Protein AF-A0A7Y9BNR3-F1 (afdb_monomer_lite)

Secondary structure (DSSP, 8-state):
--TTHHHHHHHHTT---HHHHHHHHHHHHHHHHHHHHHHTT--SS---B-TTS-B---SSS--HHHHSPPSSSSSTTTTHHHHTPPPPSSPPPTT-TTHHHHHHHHHHH--

Sequence (111 aa):
MAHVADPWQRAEAGTLDEAGAVAFRRLMLHEGVEAVLMAEGMPYRGMNDDADGVNWFTKEHYGAHEVSPHETHANPYIAWRKLGMDPPPFEIRPDLTNLDDLIEYIRRNKP

pLDDT: mean 92.19, std 8.88, range [37.16, 98.56]

Foldseek 3Di:
DPPQPVLVVCVVVVNDDPVSLLLNLLVCQQCVQLVVQVVVVWDSWFADADPVGDRDDALVTGTSNLLGQCRPDPGRCPSVVRNVFDPDPDDQDSVNPCSVVSSVSSVVGRD

Radius of gyration: 14.8 Å; chains: 1; bounding box: 41×25×38 Å

Structure (mmCIF, N/CA/C/O backbone):
data_AF-A0A7Y9BNR3-F1
#
_entry.id   AF-A0A7Y9BNR3-F1
#
loop_
_atom_site.group_PDB
_atom_site.id
_atom_site.type_symbol
_atom_site.label_atom_id
_atom_site.label_alt_id
_atom_site.label_comp_id
_atom_site.label_asym_id
_atom_site.label_entity_id
_atom_site.label_seq_id
_atom_site.pdbx_PDB_ins_code
_atom_site.Cartn_x
_atom_site.Cartn_y
_atom_site.Cartn_z
_atom_site.occupancy
_atom_site.B_iso_or_equiv
_atom_site.auth_seq_id
_atom_site.auth_comp_id
_atom_site.auth_asym_id
_atom_site.auth_atom_id
_atom_site.pdbx_PDB_model_num
ATOM 1 N N . MET A 1 1 ? 11.668 -6.984 11.426 1.00 37.16 1 MET A N 1
ATOM 2 C CA . MET A 1 1 ? 10.443 -7.818 11.359 1.00 37.16 1 MET A CA 1
ATOM 3 C C . MET A 1 1 ? 9.570 -7.667 12.616 1.00 37.16 1 MET A C 1
ATOM 5 O O . MET A 1 1 ? 9.083 -8.656 13.142 1.00 37.16 1 MET A O 1
ATOM 9 N N . ALA A 1 2 ? 9.337 -6.438 13.094 1.00 41.53 2 ALA A N 1
ATOM 10 C CA . ALA A 1 2 ? 8.448 -6.160 14.235 1.00 41.53 2 ALA A CA 1
ATOM 11 C C . ALA A 1 2 ? 7.230 -5.295 13.839 1.00 41.53 2 ALA A C 1
ATOM 13 O O . ALA A 1 2 ? 6.532 -4.791 14.708 1.00 41.53 2 ALA A O 1
ATOM 14 N N . HIS A 1 3 ? 6.991 -5.081 12.538 1.00 64.31 3 HIS A N 1
ATOM 15 C CA . HIS A 1 3 ? 6.140 -3.981 12.065 1.00 64.31 3 HIS A CA 1
ATOM 16 C C . HIS A 1 3 ? 4.641 -4.310 11.965 1.00 64.31 3 HIS A C 1
ATOM 18 O O . HIS A 1 3 ? 3.838 -3.396 12.104 1.00 64.31 3 HIS A O 1
ATOM 24 N N . VAL A 1 4 ? 4.251 -5.583 11.798 1.00 73.12 4 VAL A N 1
ATOM 25 C CA . VAL A 1 4 ? 2.827 -5.975 11.664 1.00 73.12 4 VAL A CA 1
ATOM 26 C C . VAL A 1 4 ? 2.254 -6.617 12.929 1.00 73.12 4 VAL A C 1
ATOM 28 O O . VAL A 1 4 ? 1.094 -6.392 13.262 1.00 73.12 4 VAL A O 1
ATOM 31 N N . ALA A 1 5 ? 3.064 -7.386 13.663 1.00 82.81 5 ALA A N 1
ATOM 32 C CA . ALA A 1 5 ? 2.576 -8.219 14.763 1.00 82.81 5 ALA A CA 1
ATOM 33 C C . ALA A 1 5 ? 1.960 -7.414 15.923 1.00 82.81 5 ALA A C 1
ATOM 35 O O . ALA A 1 5 ? 0.883 -7.769 16.391 1.00 82.81 5 ALA A O 1
ATOM 36 N N . ASP A 1 6 ? 2.605 -6.330 16.366 1.00 86.38 6 ASP A N 1
ATOM 37 C CA . ASP A 1 6 ? 2.093 -5.511 17.476 1.00 86.38 6 ASP A CA 1
ATOM 38 C C . ASP A 1 6 ? 0.783 -4.780 17.115 1.00 86.38 6 ASP A C 1
ATOM 40 O O . ASP A 1 6 ? -0.208 -4.959 17.830 1.00 86.38 6 ASP A O 1
ATOM 44 N N . PRO A 1 7 ? 0.691 -4.052 15.981 1.00 87.31 7 PRO A N 1
ATOM 45 C CA . PRO A 1 7 ? -0.576 -3.467 15.548 1.00 87.31 7 PRO A CA 1
ATOM 46 C C . PRO A 1 7 ? -1.705 -4.494 15.404 1.00 87.31 7 PRO A C 1
ATOM 48 O O . PRO A 1 7 ? -2.830 -4.215 15.813 1.00 87.31 7 PRO A O 1
ATOM 51 N N . TRP A 1 8 ? -1.402 -5.687 14.881 1.00 89.19 8 TRP A N 1
ATOM 52 C CA . TRP A 1 8 ? -2.380 -6.764 14.727 1.00 89.19 8 TRP A CA 1
ATOM 53 C C . TRP A 1 8 ? -2.889 -7.281 16.075 1.00 89.19 8 TRP A C 1
ATOM 55 O O . TRP A 1 8 ? -4.094 -7.348 16.297 1.00 89.19 8 TRP A O 1
ATOM 65 N N . GLN A 1 9 ? -1.989 -7.583 17.014 1.00 92.44 9 GLN A N 1
ATOM 66 C CA . GLN A 1 9 ? -2.363 -8.040 18.356 1.00 92.44 9 GLN A CA 1
ATOM 67 C C . GLN A 1 9 ? -3.204 -6.998 19.095 1.00 92.44 9 GLN A C 1
ATOM 69 O O . GLN A 1 9 ? -4.187 -7.331 19.759 1.00 92.44 9 GLN A O 1
ATOM 74 N N . ARG A 1 10 ? -2.852 -5.716 18.960 1.00 92.31 10 ARG A N 1
ATOM 75 C CA . ARG A 1 10 ? -3.624 -4.621 19.551 1.00 92.31 10 ARG A CA 1
ATOM 76 C C . ARG A 1 10 ? -4.996 -4.469 18.901 1.00 92.31 10 ARG A C 1
ATOM 78 O O . ARG A 1 10 ? -5.954 -4.179 19.620 1.00 92.31 10 ARG A O 1
ATOM 85 N N . ALA A 1 11 ? -5.100 -4.681 17.587 1.00 91.50 11 ALA A N 1
ATOM 86 C CA . ALA A 1 11 ? -6.371 -4.708 16.868 1.00 91.50 11 ALA A CA 1
ATOM 87 C C . ALA A 1 11 ? -7.269 -5.846 17.370 1.00 91.50 11 ALA A C 1
ATOM 89 O O . ALA A 1 11 ? -8.410 -5.592 17.748 1.00 91.50 11 ALA A O 1
ATOM 90 N N . GLU A 1 12 ? -6.739 -7.070 17.451 1.00 93.12 12 GLU A N 1
ATOM 91 C CA . GLU A 1 12 ? -7.464 -8.239 17.969 1.00 93.12 12 GLU A CA 1
ATOM 92 C C . GLU A 1 12 ? -7.926 -8.039 19.415 1.00 93.12 12 GLU A C 1
ATOM 94 O O . GLU A 1 12 ? -9.049 -8.392 19.768 1.00 93.12 12 GLU A O 1
ATOM 99 N N . ALA A 1 13 ? -7.085 -7.424 20.249 1.00 94.81 13 ALA A N 1
A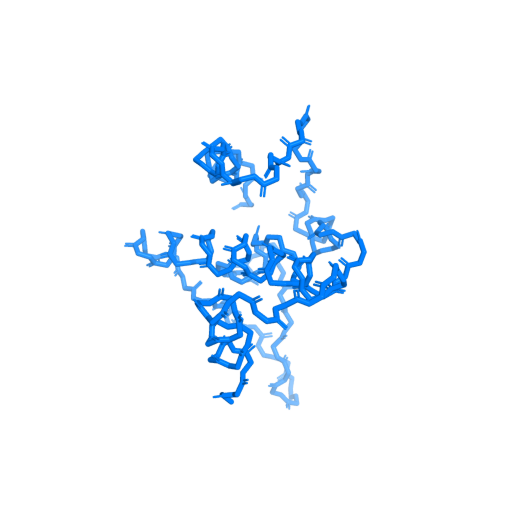TOM 100 C CA . ALA A 1 13 ? -7.422 -7.105 21.631 1.00 94.81 13 ALA A CA 1
ATOM 101 C C . ALA A 1 13 ? -8.388 -5.909 21.776 1.00 94.81 13 ALA A C 1
ATOM 103 O O . ALA A 1 13 ? -8.818 -5.614 22.891 1.00 94.81 13 ALA A O 1
ATOM 104 N N . GLY A 1 14 ? -8.705 -5.186 20.694 1.00 94.12 14 GLY A N 1
ATOM 105 C CA . GLY A 1 14 ? -9.533 -3.975 20.740 1.00 94.12 14 GLY A CA 1
ATOM 106 C C . GLY A 1 14 ? -8.881 -2.806 21.49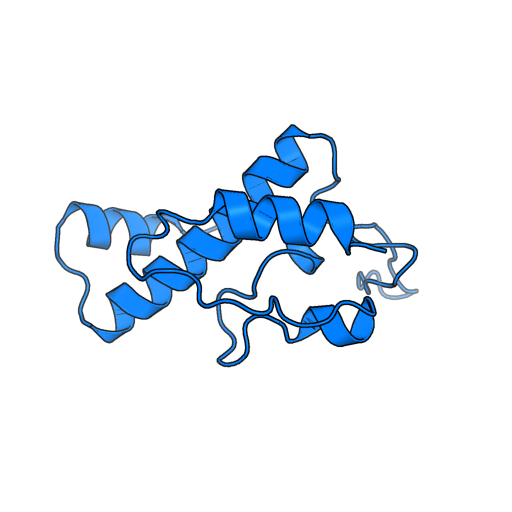2 1.00 94.12 14 GLY A C 1
ATOM 107 O O . GLY A 1 14 ? -9.577 -1.993 22.092 1.00 94.12 14 GLY A O 1
ATOM 108 N N . THR A 1 15 ? -7.546 -2.733 21.492 1.00 96.06 15 THR A N 1
ATOM 109 C CA . THR A 1 15 ? -6.743 -1.755 22.263 1.00 96.06 15 THR A CA 1
ATOM 110 C C . THR A 1 15 ? -6.032 -0.715 21.390 1.00 96.06 15 THR A C 1
ATOM 112 O O . THR A 1 15 ? -5.142 0.012 21.851 1.00 96.06 15 THR A O 1
ATOM 115 N N . LEU A 1 16 ? -6.393 -0.638 20.108 1.00 94.50 16 LEU A N 1
ATOM 116 C CA . LEU A 1 16 ? -5.978 0.466 19.249 1.00 94.50 16 LEU A CA 1
ATOM 117 C C . LEU A 1 16 ? -6.729 1.740 19.646 1.00 94.50 16 LEU A C 1
ATOM 119 O O . LEU A 1 16 ? -7.947 1.736 19.809 1.00 94.50 16 LEU A O 1
ATOM 123 N N . ASP A 1 17 ? -5.986 2.833 19.781 1.00 93.44 17 ASP A N 1
ATOM 124 C CA . ASP A 1 17 ? -6.550 4.177 19.800 1.00 93.44 17 ASP A CA 1
ATOM 125 C C . ASP A 1 17 ? -6.890 4.628 18.368 1.00 93.44 17 ASP A C 1
ATOM 127 O O . ASP A 1 17 ? -6.631 3.920 17.394 1.00 93.44 17 ASP A O 1
ATOM 131 N N . GLU A 1 18 ? -7.483 5.812 18.214 1.00 93.12 18 GLU A N 1
ATOM 132 C CA . GLU A 1 18 ? -7.911 6.317 16.901 1.00 93.12 18 GLU A CA 1
ATOM 133 C C . GLU A 1 18 ? -6.739 6.429 15.910 1.00 93.12 18 GLU A C 1
ATOM 135 O O . GLU A 1 18 ? -6.834 5.988 14.763 1.00 93.12 18 GLU A O 1
ATOM 140 N N . ALA A 1 19 ? -5.597 6.949 16.369 1.00 91.31 19 ALA A N 1
ATOM 141 C CA . ALA A 1 19 ? -4.387 7.040 15.559 1.00 91.31 19 ALA A CA 1
ATOM 142 C C . ALA A 1 19 ? -3.860 5.649 15.164 1.00 91.31 19 ALA A C 1
ATOM 144 O O . ALA A 1 19 ? -3.506 5.427 14.003 1.00 91.31 19 ALA A O 1
ATOM 145 N N . GLY A 1 20 ? -3.855 4.700 16.104 1.00 92.50 20 GLY A N 1
ATOM 146 C CA . GLY A 1 20 ? -3.487 3.310 15.869 1.00 92.50 20 GLY A CA 1
ATOM 147 C C . GLY A 1 20 ? -4.419 2.610 14.886 1.00 92.50 20 GLY A C 1
ATOM 148 O O . GLY A 1 20 ? -3.940 1.881 14.026 1.00 92.50 20 GLY A O 1
ATOM 149 N N . ALA A 1 21 ? -5.725 2.875 14.939 1.00 92.75 21 ALA A N 1
ATOM 150 C CA . ALA A 1 21 ? -6.694 2.325 13.996 1.00 92.75 21 ALA A CA 1
ATOM 151 C C . ALA A 1 21 ? -6.442 2.828 12.565 1.00 92.75 21 ALA A C 1
ATOM 153 O O . ALA A 1 21 ? -6.464 2.042 11.617 1.00 92.75 21 ALA A O 1
ATOM 154 N N . VAL A 1 22 ? -6.130 4.119 12.398 1.00 92.12 22 VAL A N 1
ATOM 155 C CA . VAL A 1 22 ? -5.764 4.691 11.091 1.00 92.12 22 VAL A CA 1
ATOM 156 C C . VAL A 1 22 ? -4.458 4.091 10.568 1.00 92.12 22 VAL A C 1
ATOM 158 O O . VAL A 1 22 ? -4.388 3.708 9.399 1.00 92.12 22 VAL A O 1
ATOM 161 N N . ALA A 1 23 ? -3.432 3.987 11.416 1.00 91.75 23 ALA A N 1
ATOM 162 C CA . ALA A 1 23 ? -2.148 3.399 11.041 1.00 91.75 23 ALA A CA 1
ATOM 163 C C . ALA A 1 23 ? -2.290 1.914 10.673 1.00 91.75 23 ALA A C 1
ATOM 165 O O . ALA A 1 23 ? -1.795 1.484 9.633 1.00 91.75 23 ALA A O 1
ATOM 166 N N . PHE A 1 24 ? -3.033 1.150 11.475 1.00 93.56 24 PHE A N 1
ATOM 167 C CA . PHE A 1 24 ? -3.301 -0.259 11.217 1.00 93.56 24 PHE A CA 1
ATOM 168 C C . PHE A 1 24 ? -4.071 -0.452 9.912 1.00 93.56 24 PHE A C 1
ATOM 170 O O . PHE A 1 24 ? -3.689 -1.281 9.095 1.00 93.56 24 PHE A O 1
ATOM 177 N N . ARG A 1 25 ? -5.092 0.369 9.644 1.00 93.81 25 ARG A N 1
ATOM 178 C CA . ARG A 1 25 ? -5.821 0.328 8.371 1.00 93.81 25 ARG A CA 1
ATOM 179 C C . ARG A 1 25 ? -4.902 0.561 7.168 1.00 93.81 25 ARG A C 1
ATOM 181 O O . ARG A 1 25 ? -5.030 -0.143 6.171 1.00 93.81 25 ARG A O 1
ATOM 188 N N . ARG A 1 26 ? -3.993 1.542 7.237 1.00 94.56 26 ARG A N 1
ATOM 189 C CA . ARG A 1 26 ? -3.024 1.807 6.156 1.00 94.56 26 ARG A CA 1
ATOM 190 C C . ARG A 1 26 ? -2.075 0.633 5.948 1.00 94.56 26 ARG A C 1
ATOM 192 O O . ARG A 1 26 ? -1.804 0.280 4.807 1.00 94.56 26 ARG A O 1
ATOM 199 N N . LEU A 1 27 ? -1.631 0.015 7.038 1.00 94.56 27 LEU A N 1
ATOM 200 C CA . LEU A 1 27 ? -0.818 -1.191 6.986 1.00 94.56 27 LEU A CA 1
ATOM 201 C C . LEU A 1 27 ? -1.576 -2.349 6.326 1.00 94.56 27 LEU A C 1
ATOM 203 O O . LEU A 1 27 ? -1.059 -2.960 5.406 1.00 94.56 27 LEU A O 1
ATOM 207 N N . MET A 1 28 ? -2.826 -2.608 6.716 1.00 94.75 28 MET A N 1
ATOM 208 C CA . MET A 1 28 ? -3.638 -3.676 6.115 1.00 94.75 28 MET A CA 1
ATOM 209 C C . MET A 1 28 ? -3.942 -3.436 4.637 1.00 94.75 28 MET A C 1
ATOM 211 O O . MET A 1 28 ? -3.965 -4.381 3.855 1.00 94.75 28 MET A O 1
ATOM 215 N N . LEU A 1 29 ? -4.134 -2.177 4.241 1.00 96.38 29 LEU A N 1
ATOM 216 C CA . LEU A 1 29 ? -4.254 -1.797 2.837 1.00 96.38 29 LEU A CA 1
ATOM 217 C C . LEU A 1 29 ? -2.970 -2.123 2.054 1.00 96.38 29 LEU A C 1
ATOM 219 O O . LEU A 1 29 ? -3.056 -2.706 0.978 1.00 96.38 29 LEU A O 1
ATOM 223 N N . HIS A 1 30 ? -1.802 -1.761 2.590 1.00 97.06 30 HIS A N 1
ATOM 224 C CA . HIS A 1 30 ? -0.504 -2.042 1.974 1.00 97.06 30 HIS A CA 1
ATOM 225 C C . HIS A 1 30 ? -0.257 -3.548 1.835 1.00 97.06 30 HIS A C 1
ATOM 227 O O . HIS A 1 30 ? -0.122 -4.052 0.724 1.00 97.06 30 HIS A O 1
ATOM 233 N N . GLU A 1 31 ? -0.287 -4.266 2.959 1.00 95.50 31 GLU A N 1
ATOM 234 C CA . GLU A 1 31 ? -0.011 -5.705 3.033 1.00 95.50 31 GLU A CA 1
ATOM 235 C C . GLU A 1 31 ? -1.023 -6.516 2.208 1.00 95.50 31 GLU A C 1
ATOM 237 O O . GLU A 1 31 ? -0.660 -7.478 1.539 1.00 95.50 31 GLU A O 1
ATOM 242 N N . GLY A 1 32 ? -2.300 -6.115 2.211 1.00 95.81 32 GLY A N 1
ATOM 243 C CA . GLY A 1 32 ? -3.352 -6.791 1.454 1.00 95.81 32 GLY A CA 1
ATOM 244 C C . GLY A 1 32 ? -3.156 -6.698 -0.060 1.00 95.81 32 GLY A C 1
ATOM 245 O O . GLY A 1 32 ? -3.276 -7.707 -0.754 1.00 95.81 32 GLY A O 1
ATOM 246 N N . VAL A 1 33 ? -2.824 -5.510 -0.579 1.00 98.19 33 VAL A N 1
ATOM 247 C CA . VAL A 1 33 ? -2.513 -5.336 -2.008 1.00 98.19 33 VAL A CA 1
ATOM 248 C C . VAL A 1 33 ? -1.224 -6.074 -2.368 1.00 98.19 33 VAL A C 1
ATOM 250 O O . VAL A 1 33 ? -1.201 -6.810 -3.356 1.00 98.19 33 VAL A O 1
ATOM 253 N N . GLU A 1 34 ? -0.176 -5.917 -1.556 1.00 97.69 34 GLU A N 1
ATOM 254 C CA . GLU A 1 34 ? 1.131 -6.527 -1.799 1.00 97.69 34 GLU A CA 1
ATOM 255 C C . GLU A 1 34 ? 1.026 -8.056 -1.862 1.00 97.69 34 GLU A C 1
ATOM 257 O O . GLU A 1 34 ? 1.476 -8.672 -2.831 1.00 97.69 34 GLU A O 1
ATOM 262 N N . ALA A 1 35 ? 0.342 -8.666 -0.889 1.00 97.38 35 ALA A N 1
ATOM 263 C CA . ALA A 1 35 ? 0.159 -10.110 -0.812 1.00 97.38 35 ALA A CA 1
ATOM 264 C C . ALA A 1 35 ? -0.583 -10.678 -2.030 1.00 97.38 35 ALA A C 1
ATOM 266 O O . ALA A 1 35 ? -0.189 -11.726 -2.547 1.00 97.38 35 ALA A O 1
ATOM 267 N N . VAL A 1 36 ? -1.629 -9.997 -2.520 1.00 98.31 36 VAL A N 1
ATOM 268 C CA . VAL A 1 36 ? -2.367 -10.445 -3.713 1.00 98.31 36 VAL A CA 1
ATOM 269 C C . VAL A 1 36 ? -1.482 -10.388 -4.955 1.00 98.31 36 VAL A C 1
ATOM 271 O O . VAL A 1 36 ? -1.397 -11.367 -5.693 1.00 98.31 36 VAL A O 1
ATOM 274 N N . LEU A 1 37 ? -0.770 -9.282 -5.171 1.00 98.25 37 LEU A N 1
ATOM 275 C CA . LEU A 1 37 ? 0.102 -9.135 -6.338 1.00 98.25 37 LEU A CA 1
ATOM 276 C C . LEU A 1 37 ? 1.269 -10.131 -6.309 1.00 98.25 37 LEU A C 1
ATOM 278 O O . LEU A 1 37 ? 1.630 -10.694 -7.346 1.00 98.25 37 LEU A O 1
ATOM 282 N N . MET A 1 38 ? 1.829 -10.395 -5.127 1.00 98.31 38 MET A N 1
ATOM 283 C CA . MET A 1 38 ? 2.863 -11.415 -4.952 1.00 98.31 38 MET A CA 1
ATOM 284 C C . MET A 1 38 ? 2.337 -12.828 -5.203 1.00 98.31 38 MET A C 1
ATOM 286 O O . MET A 1 38 ? 3.017 -13.626 -5.851 1.00 98.31 38 MET A O 1
ATOM 290 N N . ALA A 1 39 ? 1.120 -13.143 -4.753 1.00 98.38 39 ALA A N 1
ATOM 291 C CA . ALA A 1 39 ? 0.474 -14.424 -5.039 1.00 98.38 39 ALA A CA 1
ATOM 292 C C . ALA A 1 39 ? 0.220 -14.633 -6.546 1.00 98.38 39 ALA A C 1
ATOM 294 O O . ALA A 1 39 ? 0.223 -15.767 -7.021 1.00 98.38 39 ALA A O 1
ATOM 295 N N . GLU A 1 40 ? 0.065 -13.547 -7.307 1.00 97.31 40 GLU A N 1
ATOM 296 C CA . GLU A 1 40 ? -0.041 -13.540 -8.774 1.00 97.31 40 GLU A CA 1
ATOM 297 C C . GLU A 1 40 ? 1.318 -13.625 -9.495 1.00 97.31 40 GLU A C 1
ATOM 299 O O . GLU A 1 40 ? 1.373 -13.616 -10.726 1.00 97.31 40 GLU A O 1
ATOM 304 N N . GLY A 1 41 ? 2.423 -13.734 -8.753 1.00 97.19 41 GLY A N 1
ATOM 305 C CA . GLY A 1 41 ? 3.771 -13.901 -9.297 1.00 97.19 41 GLY A CA 1
ATOM 306 C C . GLY A 1 41 ? 4.551 -12.602 -9.499 1.00 97.19 41 GLY A C 1
ATOM 307 O O . GLY A 1 41 ? 5.657 -12.648 -10.038 1.00 97.19 41 GLY A O 1
ATOM 308 N N . MET A 1 42 ? 4.027 -11.449 -9.065 1.00 97.00 42 MET A N 1
ATOM 309 C CA . MET A 1 42 ? 4.821 -10.220 -9.021 1.00 97.00 42 MET A CA 1
ATOM 310 C C . MET A 1 42 ? 5.917 -10.357 -7.950 1.00 97.00 42 MET A C 1
ATOM 312 O O . MET A 1 42 ? 5.627 -10.789 -6.834 1.00 97.00 42 MET A O 1
ATOM 316 N N . PRO A 1 43 ? 7.179 -9.992 -8.230 1.00 96.12 43 PRO A N 1
ATOM 317 C CA . PRO A 1 43 ? 8.198 -9.978 -7.189 1.00 96.12 43 PRO A CA 1
ATOM 318 C C . PRO A 1 43 ? 7.850 -8.937 -6.116 1.00 96.12 43 PRO A C 1
ATOM 320 O O . PRO A 1 43 ? 7.239 -7.914 -6.417 1.00 96.12 43 PRO A O 1
ATOM 323 N N . TYR A 1 44 ? 8.286 -9.169 -4.875 1.00 94.94 44 TYR A N 1
ATOM 324 C CA . TYR A 1 44 ? 8.134 -8.201 -3.780 1.00 94.94 44 TYR A CA 1
ATOM 325 C C . TYR A 1 44 ? 8.688 -6.821 -4.169 1.00 94.94 44 TYR A C 1
ATOM 327 O O . TYR A 1 44 ? 7.988 -5.816 -4.081 1.00 94.94 44 TYR A O 1
ATOM 335 N N . ARG A 1 45 ? 9.918 -6.797 -4.695 1.00 93.81 45 ARG A N 1
ATOM 336 C CA . ARG A 1 45 ? 10.576 -5.621 -5.273 1.00 93.81 45 ARG A CA 1
ATOM 337 C C . ARG A 1 45 ? 11.245 -5.991 -6.586 1.00 93.81 45 ARG A C 1
ATOM 339 O O . ARG A 1 45 ? 11.776 -7.094 -6.723 1.00 93.81 45 ARG A O 1
ATOM 346 N N . GLY A 1 46 ? 11.263 -5.053 -7.526 1.00 88.25 46 GLY A N 1
ATOM 347 C CA . GLY A 1 46 ? 12.154 -5.134 -8.678 1.00 88.25 46 GLY A CA 1
ATOM 348 C C . GLY A 1 46 ? 13.583 -4.891 -8.205 1.00 88.25 46 GLY A C 1
ATOM 349 O O . GLY A 1 46 ? 13.826 -3.927 -7.486 1.00 88.25 46 GLY A O 1
ATOM 350 N N . MET A 1 47 ? 14.517 -5.775 -8.546 1.00 84.19 47 MET A N 1
ATOM 351 C CA . ME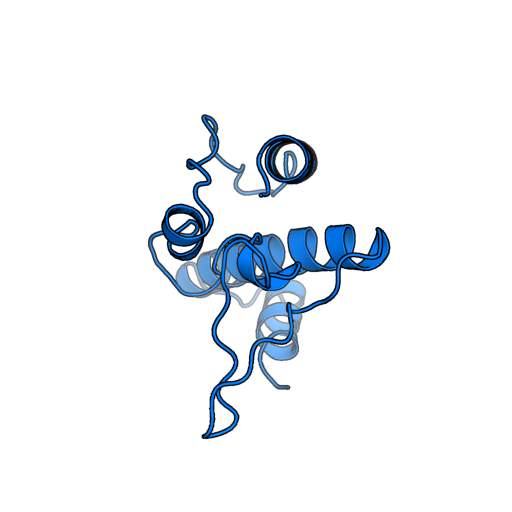T A 1 47 ? 15.924 -5.601 -8.178 1.00 84.19 47 MET A CA 1
ATOM 352 C C . MET A 1 47 ? 16.577 -4.616 -9.149 1.00 84.19 47 MET A C 1
ATOM 354 O O . MET A 1 47 ? 16.721 -4.929 -10.330 1.00 84.19 47 MET A O 1
ATOM 358 N N . ASN A 1 48 ? 16.956 -3.441 -8.653 1.00 85.88 48 ASN A N 1
ATOM 359 C CA . ASN A 1 48 ? 17.728 -2.439 -9.382 1.00 85.88 48 ASN A CA 1
ATOM 360 C C . ASN A 1 48 ? 18.662 -1.713 -8.412 1.00 85.88 48 ASN A C 1
ATOM 362 O O . ASN A 1 48 ? 18.479 -0.541 -8.072 1.00 85.88 48 ASN A O 1
ATOM 366 N N . ASP A 1 49 ? 19.632 -2.476 -7.923 1.00 87.25 49 ASP A N 1
ATOM 367 C CA . ASP A 1 49 ? 20.629 -1.997 -6.979 1.00 87.25 49 ASP A CA 1
ATOM 368 C C . ASP A 1 49 ? 21.641 -1.090 -7.688 1.00 87.25 49 ASP A C 1
ATOM 370 O O . ASP A 1 49 ? 22.156 -1.420 -8.762 1.00 87.25 49 ASP A O 1
ATOM 374 N N . ASP A 1 50 ? 21.934 0.062 -7.088 1.00 84.31 50 ASP A N 1
ATOM 375 C CA . ASP A 1 50 ? 23.048 0.905 -7.513 1.00 84.31 50 ASP A CA 1
ATOM 376 C C . ASP A 1 50 ? 24.409 0.326 -7.073 1.00 84.31 50 ASP A C 1
ATOM 378 O O . ASP A 1 50 ? 24.511 -0.766 -6.508 1.00 84.31 50 ASP A O 1
ATOM 382 N N . ALA A 1 51 ? 25.493 1.058 -7.354 1.00 83.44 51 ALA A N 1
ATOM 383 C CA . ALA A 1 51 ? 26.852 0.627 -7.019 1.00 83.44 51 ALA A CA 1
ATOM 384 C C . ALA A 1 51 ? 27.087 0.428 -5.506 1.00 83.44 51 ALA A C 1
ATOM 386 O O . ALA A 1 51 ? 28.007 -0.302 -5.138 1.00 83.44 51 ALA A O 1
ATOM 387 N N . ASP A 1 52 ? 26.256 1.040 -4.656 1.00 87.38 52 ASP A N 1
ATOM 388 C CA . ASP A 1 52 ? 26.316 0.936 -3.197 1.00 87.38 52 ASP A CA 1
ATOM 389 C C . ASP A 1 52 ? 25.350 -0.137 -2.650 1.00 87.38 52 ASP A C 1
ATOM 391 O O . ASP A 1 52 ? 25.255 -0.337 -1.436 1.00 87.38 52 ASP A O 1
ATOM 395 N N . GLY A 1 53 ? 24.646 -0.859 -3.531 1.00 82.38 53 GLY A 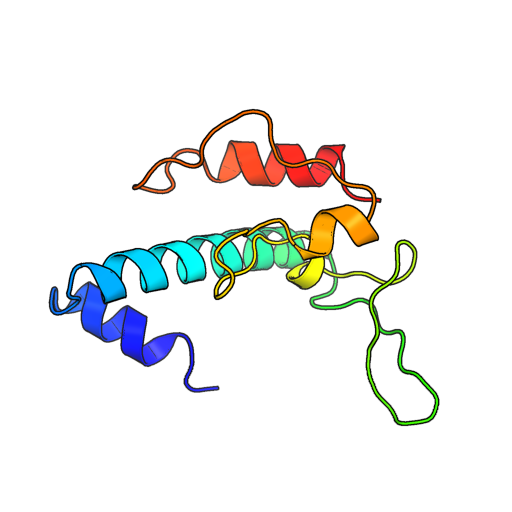N 1
ATOM 396 C CA . GLY A 1 53 ? 23.678 -1.892 -3.163 1.00 82.38 53 GLY A CA 1
ATOM 397 C C . GLY A 1 53 ? 22.318 -1.337 -2.735 1.00 82.38 53 GLY A C 1
ATOM 398 O O . GLY A 1 53 ? 21.545 -2.049 -2.092 1.00 82.38 53 GLY A O 1
ATOM 399 N N . VAL A 1 54 ? 22.021 -0.067 -3.036 1.00 83.94 54 VAL A N 1
ATOM 400 C CA . VAL A 1 54 ? 20.723 0.537 -2.727 1.00 83.94 54 VAL A CA 1
ATOM 401 C C . VAL A 1 54 ? 19.753 0.250 -3.864 1.00 83.94 54 VAL A C 1
ATOM 403 O O . VAL A 1 54 ? 19.956 0.694 -4.993 1.00 83.94 54 VAL A O 1
ATOM 406 N N . ASN A 1 55 ? 18.665 -0.456 -3.553 1.00 81.62 55 ASN A N 1
ATOM 407 C CA . ASN A 1 55 ? 17.619 -0.732 -4.528 1.00 81.62 55 ASN A CA 1
ATOM 408 C C . ASN A 1 55 ? 16.771 0.519 -4.800 1.00 81.62 55 ASN A C 1
ATOM 410 O O . ASN A 1 55 ? 16.022 0.976 -3.927 1.00 81.62 55 ASN A O 1
ATOM 414 N N . TRP A 1 56 ? 16.842 1.032 -6.027 1.00 87.00 56 TRP A N 1
ATOM 415 C CA . TRP A 1 56 ? 15.992 2.118 -6.501 1.00 87.00 56 TRP A CA 1
ATOM 416 C C . TRP A 1 56 ? 15.000 1.612 -7.531 1.00 87.00 56 TRP A C 1
ATOM 418 O O . TRP A 1 56 ? 15.377 1.232 -8.638 1.00 87.00 56 TRP A O 1
ATOM 428 N N . PHE A 1 57 ? 13.713 1.701 -7.214 1.00 90.94 57 PHE A N 1
ATOM 429 C CA . PHE A 1 57 ? 12.696 1.318 -8.178 1.00 90.94 57 PHE A CA 1
ATOM 430 C C . PHE A 1 57 ? 12.631 2.278 -9.372 1.00 90.94 57 PHE A C 1
ATOM 432 O O . PHE A 1 57 ? 12.761 3.501 -9.236 1.00 90.94 57 PHE A O 1
ATOM 439 N N . THR A 1 58 ? 12.369 1.713 -10.545 1.00 91.12 58 THR A N 1
ATOM 440 C CA . THR A 1 58 ? 12.085 2.437 -11.790 1.00 91.12 58 THR A CA 1
ATOM 441 C C . THR A 1 58 ? 10.808 1.893 -12.421 1.00 91.12 58 THR A C 1
ATOM 443 O O . THR A 1 58 ? 10.182 0.978 -11.890 1.00 91.12 58 THR A O 1
ATOM 446 N N . LYS A 1 59 ? 10.398 2.442 -13.569 1.00 92.25 59 LYS A N 1
ATOM 447 C CA . LYS A 1 59 ? 9.269 1.887 -14.331 1.00 92.25 59 LYS A CA 1
ATOM 448 C C . LYS A 1 59 ? 9.560 0.488 -14.875 1.00 92.25 59 LYS A C 1
ATOM 450 O O . LYS A 1 59 ? 8.641 -0.285 -15.089 1.00 92.25 59 LYS A O 1
ATOM 455 N N . GLU A 1 60 ? 10.829 0.171 -15.087 1.00 91.12 60 GLU A N 1
ATOM 456 C CA . GLU A 1 60 ? 11.311 -1.112 -15.597 1.00 91.12 60 GLU A CA 1
ATOM 457 C C . GLU A 1 60 ? 11.634 -2.096 -14.463 1.00 91.12 60 GLU A C 1
ATOM 459 O O . GLU A 1 60 ? 11.596 -3.306 -14.670 1.00 91.12 60 GLU A O 1
ATOM 464 N N . HIS A 1 61 ? 11.927 -1.583 -13.263 1.00 93.44 61 HIS A N 1
ATOM 465 C CA . HIS A 1 61 ? 12.273 -2.374 -12.086 1.00 93.44 61 HIS A CA 1
ATOM 466 C C . HIS A 1 61 ? 11.413 -1.954 -10.893 1.00 93.44 61 HIS A C 1
ATOM 468 O O . HIS A 1 61 ? 11.795 -1.093 -10.102 1.00 93.44 61 HIS A O 1
ATOM 474 N N . TYR A 1 62 ? 10.247 -2.578 -10.757 1.00 95.31 62 TYR A N 1
ATOM 475 C CA . TYR A 1 62 ? 9.333 -2.388 -9.633 1.00 95.31 62 TYR A CA 1
ATOM 476 C C . TYR A 1 62 ? 8.773 -3.736 -9.171 1.00 95.31 62 TYR A C 1
ATOM 478 O O . TYR A 1 62 ? 8.815 -4.723 -9.909 1.00 95.31 62 TYR A O 1
ATOM 486 N N . GLY A 1 63 ? 8.273 -3.791 -7.940 1.00 96.06 63 GLY A N 1
ATOM 487 C CA . GLY A 1 63 ? 7.548 -4.947 -7.431 1.00 96.06 63 GLY A CA 1
ATOM 488 C C . GLY A 1 63 ? 6.221 -4.571 -6.796 1.00 96.06 63 GLY A C 1
ATOM 489 O O . GLY A 1 63 ? 5.762 -3.429 -6.886 1.00 96.06 63 GLY A O 1
ATOM 490 N N . ALA A 1 64 ? 5.615 -5.561 -6.146 1.00 97.69 64 ALA A N 1
ATOM 491 C CA . ALA A 1 64 ? 4.352 -5.425 -5.435 1.00 97.69 64 ALA A CA 1
ATOM 492 C C . ALA A 1 64 ? 4.411 -4.310 -4.384 1.00 97.69 64 ALA A C 1
ATOM 494 O O . ALA A 1 64 ? 3.442 -3.569 -4.223 1.00 97.69 64 ALA A O 1
ATOM 495 N N . HIS A 1 65 ? 5.566 -4.137 -3.742 1.00 96.06 65 HIS A N 1
ATOM 496 C CA . HIS A 1 65 ? 5.780 -3.122 -2.721 1.00 96.06 65 HIS A CA 1
ATOM 497 C C . HIS A 1 65 ? 5.590 -1.697 -3.253 1.00 96.06 65 HIS A C 1
ATOM 499 O O . HIS A 1 65 ? 4.914 -0.876 -2.638 1.00 96.06 65 HIS A O 1
ATOM 505 N N . GLU A 1 66 ? 6.147 -1.395 -4.428 1.00 95.44 66 GLU A N 1
ATOM 506 C CA . GLU A 1 66 ? 6.124 -0.041 -4.987 1.00 95.44 66 GLU A CA 1
ATOM 507 C C . GLU A 1 66 ? 4.773 0.361 -5.589 1.00 95.44 66 GLU A C 1
ATOM 509 O O . GLU A 1 66 ? 4.435 1.549 -5.614 1.00 95.44 66 GLU A O 1
ATOM 514 N N . VAL A 1 67 ? 4.010 -0.610 -6.097 1.00 97.12 67 VAL A N 1
ATOM 515 C CA . VAL A 1 67 ? 2.659 -0.364 -6.627 1.00 97.12 67 VAL A CA 1
ATOM 516 C C . VAL A 1 67 ? 1.589 -0.402 -5.536 1.00 97.12 67 VAL A C 1
ATOM 518 O O . VAL A 1 67 ? 0.491 0.112 -5.748 1.00 97.12 67 VAL A O 1
ATOM 521 N N . SER A 1 68 ? 1.892 -0.946 -4.358 1.00 97.44 68 SER A N 1
ATOM 522 C CA . SER A 1 68 ? 0.976 -0.925 -3.216 1.00 97.44 68 SER A CA 1
ATOM 523 C C . SER A 1 68 ? 0.870 0.480 -2.602 1.00 97.44 68 SER A C 1
ATOM 525 O O . SER A 1 68 ? 1.826 1.258 -2.648 1.00 97.44 68 SER A O 1
ATOM 527 N N . PRO A 1 69 ? -0.285 0.855 -2.019 1.00 96.88 69 PRO A N 1
ATOM 528 C CA . PRO A 1 69 ? -0.414 2.098 -1.261 1.00 96.88 69 PRO A CA 1
ATOM 529 C C . PRO A 1 69 ? 0.599 2.166 -0.116 1.00 96.88 69 PRO A C 1
ATOM 531 O O . PRO A 1 69 ? 0.785 1.192 0.605 1.00 96.88 69 PRO A O 1
ATOM 534 N N . HIS A 1 70 ? 1.220 3.322 0.097 1.00 95.12 70 HIS A N 1
ATOM 535 C CA . HIS A 1 70 ? 2.187 3.511 1.173 1.00 95.12 70 HIS A CA 1
ATOM 536 C C . HIS A 1 70 ? 1.496 3.524 2.547 1.00 95.12 70 HIS A C 1
ATOM 538 O O . HIS A 1 70 ? 0.545 4.269 2.788 1.00 95.12 70 HIS A O 1
ATOM 544 N N . GLU A 1 71 ? 2.022 2.728 3.467 1.00 93.44 71 GLU A N 1
ATOM 545 C CA . GLU A 1 71 ? 1.523 2.475 4.814 1.00 93.44 71 GLU A CA 1
ATOM 546 C C . GLU A 1 71 ? 1.812 3.594 5.833 1.00 93.44 71 GLU A C 1
ATOM 548 O O . GLU A 1 71 ? 1.034 3.790 6.769 1.00 93.44 71 GLU A O 1
ATOM 553 N N . THR A 1 72 ? 2.884 4.377 5.652 1.00 90.81 72 THR A N 1
ATOM 554 C CA . THR A 1 72 ? 3.294 5.430 6.608 1.00 90.81 72 THR A CA 1
ATOM 555 C C . THR A 1 72 ? 3.072 6.863 6.117 1.00 90.81 72 THR A C 1
ATOM 557 O O . THR A 1 72 ? 2.923 7.775 6.935 1.00 90.81 72 THR A O 1
ATOM 560 N N . HIS A 1 73 ? 3.007 7.097 4.805 1.00 90.19 73 HIS A N 1
ATOM 561 C CA . HIS A 1 73 ? 2.854 8.446 4.255 1.00 90.19 73 HIS A CA 1
ATOM 562 C C . HIS A 1 73 ? 1.401 8.945 4.286 1.00 90.19 73 HIS A C 1
ATOM 564 O O . HIS A 1 73 ? 0.448 8.193 4.101 1.00 90.19 73 HIS A O 1
ATOM 570 N N . ALA A 1 74 ? 1.224 10.262 4.463 1.00 88.25 74 ALA A N 1
ATOM 571 C CA . ALA A 1 74 ? -0.095 10.899 4.378 1.00 88.25 74 ALA A CA 1
ATOM 572 C C . ALA A 1 74 ? -0.703 10.810 2.966 1.00 88.25 74 ALA A C 1
ATOM 574 O O . ALA A 1 74 ? -1.915 10.673 2.830 1.00 88.25 74 ALA A O 1
ATOM 575 N N . ASN A 1 75 ? 0.143 10.871 1.929 1.00 92.31 75 ASN A N 1
ATOM 576 C CA . ASN A 1 75 ? -0.237 10.520 0.565 1.00 92.31 75 ASN A CA 1
ATOM 577 C C . ASN A 1 75 ? 0.158 9.055 0.297 1.00 92.31 75 ASN A C 1
ATOM 579 O O . ASN A 1 75 ? 1.354 8.797 0.127 1.00 92.31 75 ASN A O 1
ATOM 583 N N . PRO A 1 76 ? -0.803 8.118 0.215 1.00 93.75 76 PRO A N 1
ATOM 584 C CA . PRO A 1 76 ? -0.501 6.709 -0.026 1.00 93.75 76 PRO A CA 1
ATOM 585 C C . PRO A 1 76 ? 0.052 6.444 -1.435 1.00 93.75 76 PRO A C 1
ATOM 587 O O . PRO A 1 76 ? 0.693 5.428 -1.660 1.00 93.75 76 PRO A O 1
ATOM 590 N N . TYR A 1 77 ? -0.128 7.362 -2.386 1.00 95.31 77 TYR A N 1
ATOM 591 C CA . TYR A 1 77 ? 0.279 7.184 -3.786 1.00 95.31 77 TYR A CA 1
ATOM 592 C C . TYR A 1 77 ? 1.596 7.905 -4.111 1.00 95.31 77 TYR A C 1
ATOM 594 O O . TYR A 1 77 ? 1.857 8.283 -5.252 1.00 95.31 77 TYR A O 1
ATOM 602 N N . ILE A 1 78 ? 2.440 8.150 -3.103 1.00 93.56 78 ILE A N 1
ATOM 603 C CA . ILE A 1 78 ? 3.686 8.918 -3.258 1.00 93.56 78 ILE A CA 1
ATOM 604 C C . ILE A 1 78 ? 4.642 8.295 -4.298 1.00 93.56 78 ILE A C 1
ATOM 606 O O . ILE A 1 78 ? 5.286 9.025 -5.054 1.00 93.56 78 ILE A O 1
ATOM 610 N N . ALA A 1 79 ? 4.705 6.961 -4.377 1.00 92.44 79 ALA A N 1
ATOM 611 C CA . ALA A 1 79 ? 5.556 6.234 -5.321 1.00 92.44 79 ALA A CA 1
ATOM 612 C C . ALA A 1 79 ? 4.977 6.199 -6.748 1.00 92.44 79 ALA A C 1
ATOM 614 O O . ALA A 1 79 ? 5.726 6.199 -7.726 1.00 92.44 79 ALA A O 1
ATOM 615 N N . TRP A 1 80 ? 3.651 6.255 -6.881 1.00 95.75 80 TRP A N 1
ATOM 616 C CA . TRP A 1 80 ? 2.935 6.043 -8.142 1.00 95.75 80 TRP A CA 1
ATOM 617 C C . TRP A 1 80 ? 3.298 7.064 -9.214 1.00 95.75 80 TRP A C 1
ATOM 619 O O . TRP A 1 80 ? 3.511 6.705 -10.369 1.00 95.75 80 TRP A O 1
ATOM 629 N N . ARG A 1 81 ? 3.520 8.325 -8.824 1.00 89.88 81 ARG A N 1
ATOM 630 C CA . ARG A 1 81 ? 3.974 9.361 -9.761 1.00 89.88 81 ARG A CA 1
ATOM 631 C C . ARG A 1 81 ? 5.299 8.999 -10.442 1.00 89.88 81 ARG A C 1
ATOM 633 O O . ARG A 1 81 ? 5.477 9.310 -11.617 1.00 89.88 81 ARG A O 1
ATOM 640 N N . LYS A 1 82 ? 6.230 8.357 -9.727 1.00 90.62 82 LYS A N 1
ATOM 641 C CA . LYS A 1 82 ? 7.510 7.905 -10.301 1.00 90.62 82 LYS A CA 1
ATOM 642 C C . LYS A 1 82 ? 7.313 6.720 -11.251 1.00 90.62 82 LYS A C 1
ATOM 644 O O . LYS A 1 82 ? 8.000 6.639 -12.264 1.00 90.62 82 LYS A O 1
ATOM 649 N N . LEU A 1 83 ? 6.330 5.867 -10.966 1.00 94.44 83 LEU A N 1
ATOM 650 C CA . LEU A 1 83 ? 5.911 4.771 -11.842 1.00 94.44 83 LEU A CA 1
ATOM 651 C C . LEU A 1 83 ? 5.071 5.252 -13.039 1.00 94.44 83 LEU A C 1
ATOM 653 O O . LEU A 1 83 ? 4.945 4.548 -14.031 1.00 94.44 83 LEU A O 1
ATOM 657 N N . GLY A 1 84 ? 4.575 6.491 -13.026 1.00 94.69 84 GLY A N 1
ATOM 658 C CA . GLY A 1 84 ? 3.680 7.004 -14.068 1.00 94.69 84 GLY A CA 1
ATOM 659 C C . GLY A 1 84 ? 2.231 6.540 -13.908 1.00 94.69 84 GLY A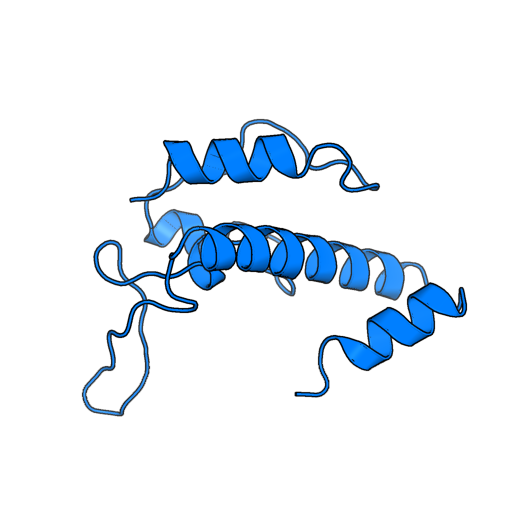 C 1
ATOM 660 O O . GLY A 1 84 ? 1.501 6.523 -14.890 1.00 94.69 84 GLY A O 1
ATOM 661 N N . MET A 1 85 ? 1.843 6.175 -12.688 1.00 96.25 85 MET A N 1
ATOM 662 C CA . MET A 1 85 ? 0.477 5.845 -12.299 1.00 96.25 85 MET A CA 1
ATOM 663 C C . MET A 1 85 ? -0.199 7.069 -11.673 1.00 96.25 85 MET A C 1
ATOM 665 O O . MET A 1 85 ? 0.422 7.797 -10.889 1.00 96.25 85 MET A O 1
ATOM 669 N N . ASP A 1 86 ? -1.480 7.258 -11.974 1.00 96.00 86 ASP A N 1
ATOM 670 C CA . ASP A 1 86 ? -2.328 8.243 -11.306 1.00 96.00 86 ASP A CA 1
ATOM 671 C C . ASP A 1 86 ? -3.013 7.626 -10.074 1.00 96.00 86 ASP A C 1
ATOM 673 O O . ASP A 1 86 ? -3.215 6.413 -10.026 1.00 96.00 86 ASP A O 1
ATOM 677 N N . PRO A 1 87 ? -3.383 8.420 -9.053 1.00 95.25 87 PRO A N 1
ATOM 678 C CA . PRO A 1 87 ? -4.247 7.950 -7.973 1.00 95.25 87 PRO A CA 1
ATOM 679 C C . PRO A 1 87 ? -5.586 7.399 -8.502 1.00 95.25 87 PRO A C 1
ATOM 681 O O . PRO A 1 87 ? -6.113 7.920 -9.491 1.00 95.25 87 PRO A O 1
ATOM 684 N N . PRO A 1 88 ? -6.193 6.404 -7.828 1.00 96.31 88 PRO A N 1
ATOM 685 C CA . PRO A 1 88 ? -7.481 5.874 -8.246 1.00 96.31 88 PRO A CA 1
ATOM 686 C C . PRO A 1 88 ? -8.568 6.959 -8.132 1.00 96.31 88 PRO A C 1
ATOM 688 O O . PRO A 1 88 ? -8.545 7.765 -7.198 1.00 96.31 88 PRO A O 1
ATOM 691 N N . PRO A 1 89 ? -9.569 6.978 -9.031 1.00 96.81 89 PRO A N 1
ATOM 692 C CA . PRO A 1 89 ? -10.633 7.987 -9.035 1.00 96.81 89 PRO A CA 1
ATOM 693 C C . PRO A 1 89 ? -11.716 7.727 -7.969 1.00 96.81 89 PRO A C 1
ATOM 695 O O . PRO A 1 89 ? -12.840 8.211 -8.091 1.00 96.81 89 PRO A O 1
ATOM 698 N N . PHE A 1 90 ? -11.407 6.928 -6.948 1.00 96.69 90 PHE A N 1
ATOM 699 C CA . PHE A 1 90 ? -12.327 6.511 -5.897 1.00 96.69 90 PHE A CA 1
ATOM 700 C C . PHE A 1 90 ? -11.628 6.465 -4.539 1.00 96.69 90 PHE A C 1
ATOM 702 O O . PHE A 1 90 ? -10.408 6.336 -4.436 1.00 96.69 90 PHE A O 1
ATOM 709 N N . GLU A 1 91 ? -12.429 6.549 -3.481 1.00 95.19 91 GLU A N 1
ATOM 710 C CA . GLU A 1 91 ? -11.955 6.404 -2.110 1.00 95.19 91 GLU A CA 1
ATOM 711 C C . GLU A 1 91 ? -11.932 4.925 -1.699 1.00 95.19 91 GLU A C 1
ATOM 713 O O . GLU A 1 91 ? -12.869 4.166 -1.966 1.00 95.19 91 GLU A O 1
ATOM 718 N N . ILE A 1 92 ? -10.870 4.510 -1.008 1.00 95.81 92 ILE A N 1
ATOM 719 C CA . ILE A 1 92 ? -10.844 3.216 -0.321 1.00 95.81 92 ILE A CA 1
ATOM 720 C C . ILE A 1 92 ? -11.709 3.328 0.926 1.00 95.81 92 ILE A C 1
ATOM 722 O O . ILE A 1 92 ? -11.520 4.232 1.740 1.00 95.81 92 ILE A O 1
ATOM 726 N N . ARG A 1 93 ? -12.643 2.400 1.109 1.00 95.56 93 ARG A N 1
ATOM 727 C CA . ARG A 1 93 ? -13.570 2.424 2.241 1.00 95.56 93 ARG A CA 1
ATOM 728 C C . ARG A 1 93 ? -12.849 2.135 3.565 1.00 95.56 93 ARG A C 1
ATOM 730 O O . ARG A 1 93 ? -11.850 1.408 3.569 1.00 95.56 93 ARG A O 1
ATOM 737 N N . PRO A 1 94 ? -13.323 2.694 4.697 1.00 91.75 94 PRO A N 1
ATOM 738 C CA . PRO A 1 94 ? -12.791 2.422 6.037 1.00 91.75 94 PRO A CA 1
ATOM 739 C C . PRO A 1 94 ? -12.639 0.949 6.398 1.00 91.75 94 PRO A C 1
ATOM 741 O O . PRO A 1 94 ? -11.658 0.577 7.032 1.00 91.75 94 PRO A O 1
ATOM 744 N N . ASP A 1 95 ? -13.578 0.129 5.944 1.00 92.75 95 ASP A N 1
ATOM 745 C CA . ASP A 1 95 ? -13.642 -1.311 6.186 1.00 92.75 95 ASP A CA 1
ATOM 746 C C . ASP A 1 95 ? -12.876 -2.153 5.150 1.00 92.75 95 ASP A C 1
ATOM 748 O O . ASP A 1 95 ? -12.906 -3.377 5.223 1.00 92.75 95 ASP A O 1
ATOM 752 N N . LEU A 1 96 ? -12.204 -1.509 4.185 1.00 95.25 96 LEU A N 1
ATOM 753 C CA . LEU A 1 96 ? -11.463 -2.146 3.090 1.00 95.25 96 LEU A CA 1
ATOM 754 C C . LEU A 1 96 ? -12.316 -3.066 2.193 1.00 95.25 96 LEU A C 1
ATOM 756 O O . LEU A 1 96 ? -11.772 -3.846 1.417 1.00 95.25 96 LEU A O 1
ATOM 760 N N . THR A 1 97 ? -13.648 -2.947 2.220 1.00 96.31 97 THR A N 1
ATOM 761 C CA . THR A 1 97 ? -14.547 -3.818 1.433 1.00 96.31 97 THR A CA 1
ATOM 762 C C . THR A 1 97 ? -14.420 -3.650 -0.081 1.00 96.31 97 THR A C 1
ATOM 764 O O . THR A 1 97 ? -14.906 -4.495 -0.826 1.00 96.31 97 THR A O 1
ATOM 767 N N . ASN A 1 98 ? -13.778 -2.578 -0.549 1.00 97.19 98 ASN A N 1
ATOM 768 C CA . ASN A 1 98 ? -13.489 -2.331 -1.962 1.00 97.19 98 ASN A CA 1
ATOM 769 C C . ASN A 1 98 ? -12.000 -2.492 -2.313 1.00 97.19 98 ASN A C 1
ATOM 771 O O . ASN A 1 98 ? -11.513 -1.859 -3.2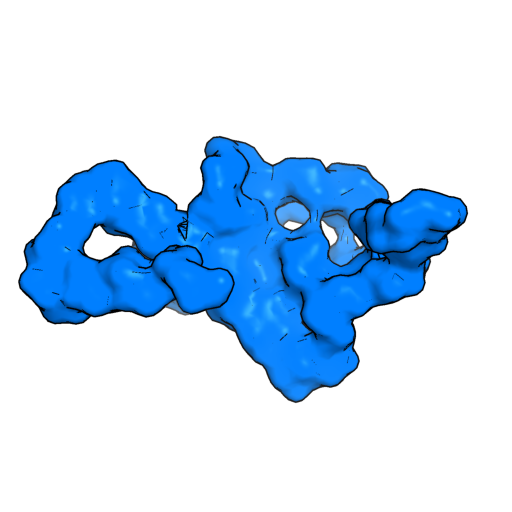49 1.00 97.19 98 ASN A O 1
ATOM 775 N N . LEU A 1 99 ? -11.260 -3.315 -1.563 1.00 97.12 99 LEU A N 1
ATOM 776 C CA . LEU A 1 99 ? -9.849 -3.583 -1.850 1.00 97.12 99 LEU A CA 1
ATOM 777 C C . LEU A 1 99 ? -9.646 -4.197 -3.245 1.00 97.12 99 LEU A C 1
ATOM 779 O O . LEU A 1 99 ? -8.701 -3.833 -3.941 1.00 97.12 99 LEU A O 1
ATOM 783 N N . ASP A 1 100 ? -10.572 -5.049 -3.688 1.00 97.88 100 ASP A N 1
ATOM 784 C CA . ASP A 1 100 ? -10.528 -5.662 -5.020 1.00 97.88 100 ASP A CA 1
ATOM 785 C C . ASP A 1 100 ? -10.593 -4.622 -6.150 1.00 97.88 100 ASP A C 1
ATOM 787 O O . ASP A 1 100 ? -9.903 -4.773 -7.159 1.00 97.88 100 ASP A O 1
ATOM 791 N N . ASP A 1 101 ? -11.346 -3.529 -5.966 1.00 98.38 101 ASP A N 1
ATOM 792 C CA . ASP A 1 101 ? -11.417 -2.434 -6.944 1.00 98.38 101 ASP A CA 1
ATOM 793 C C . ASP A 1 101 ? -10.054 -1.745 -7.097 1.00 98.38 101 ASP A C 1
ATOM 795 O O . ASP A 1 101 ? -9.641 -1.390 -8.204 1.00 98.38 101 ASP A O 1
ATOM 799 N N . LEU A 1 102 ? -9.329 -1.572 -5.986 1.00 98.31 102 LEU A N 1
ATOM 800 C CA . LEU A 1 102 ? -7.979 -1.016 -5.997 1.00 98.31 102 LEU A CA 1
ATOM 801 C C . LEU A 1 102 ? -6.985 -1.953 -6.673 1.00 98.31 102 LEU A C 1
ATOM 803 O O . LEU A 1 102 ? -6.180 -1.503 -7.486 1.00 98.31 102 LEU A O 1
ATOM 807 N N . ILE A 1 103 ? -7.039 -3.244 -6.356 1.00 98.38 103 ILE A N 1
ATOM 808 C CA . ILE A 1 103 ? -6.151 -4.232 -6.967 1.00 98.38 103 ILE A CA 1
ATOM 809 C C . ILE A 1 103 ? -6.391 -4.267 -8.480 1.00 98.38 103 ILE A C 1
ATOM 811 O O . ILE A 1 103 ? -5.441 -4.212 -9.260 1.00 98.38 103 ILE A O 1
ATOM 815 N N . GLU A 1 104 ? -7.649 -4.268 -8.919 1.00 98.50 104 GLU A N 1
ATOM 816 C CA . GLU A 1 104 ? -7.989 -4.227 -10.339 1.00 98.50 104 GLU A CA 1
ATOM 817 C C . GLU A 1 104 ? -7.535 -2.924 -11.013 1.00 98.50 104 GLU A C 1
ATOM 819 O O . GLU A 1 104 ? -7.030 -2.947 -12.140 1.00 98.50 104 GLU A O 1
ATOM 824 N N . TYR A 1 105 ? -7.642 -1.786 -10.321 1.00 98.56 105 TYR A N 1
ATOM 825 C CA . TYR A 1 105 ? -7.070 -0.528 -10.796 1.00 98.56 105 TYR A CA 1
ATOM 826 C C . TYR A 1 105 ? -5.554 -0.647 -11.002 1.00 98.56 105 TYR A C 1
ATOM 828 O O . TYR A 1 105 ? -5.055 -0.278 -12.067 1.00 98.56 105 TYR A O 1
ATOM 836 N N . ILE A 1 106 ? -4.821 -1.201 -10.033 1.00 98.12 106 ILE A N 1
ATOM 837 C CA . ILE A 1 106 ? -3.369 -1.400 -10.135 1.00 98.12 106 ILE A CA 1
ATOM 838 C C . ILE A 1 106 ? -3.036 -2.323 -11.307 1.00 98.12 106 ILE A C 1
ATOM 840 O O . ILE A 1 106 ? -2.168 -1.990 -12.107 1.00 98.12 106 ILE A O 1
ATOM 844 N N . ARG A 1 107 ? -3.753 -3.440 -11.483 1.00 97.50 107 ARG A N 1
ATOM 845 C CA . ARG A 1 107 ? -3.527 -4.369 -12.605 1.00 97.50 107 ARG A CA 1
ATOM 846 C C . ARG A 1 107 ? -3.618 -3.686 -13.968 1.00 97.50 107 ARG A C 1
ATOM 848 O O . ARG A 1 107 ? -2.837 -4.014 -14.855 1.00 97.50 107 ARG A O 1
ATOM 855 N N . ARG A 1 108 ? -4.560 -2.753 -14.129 1.00 97.56 108 ARG A N 1
ATOM 856 C CA . ARG A 1 108 ? -4.798 -2.036 -15.392 1.00 97.56 108 ARG A CA 1
ATOM 857 C C . ARG A 1 108 ? -3.827 -0.891 -15.649 1.00 97.56 108 ARG A C 1
ATOM 859 O O . ARG A 1 108 ? -3.663 -0.517 -16.805 1.00 97.56 108 ARG A O 1
ATOM 866 N N . ASN A 1 109 ? -3.257 -0.311 -14.595 1.00 96.94 109 ASN A N 1
ATOM 867 C CA . ASN A 1 109 ? -2.507 0.944 -14.687 1.00 96.94 109 ASN A CA 1
ATOM 868 C C . ASN A 1 109 ? -1.030 0.820 -14.294 1.00 96.94 109 ASN A C 1
ATOM 870 O O . ASN A 1 109 ? -0.290 1.778 -14.503 1.00 96.94 109 ASN A O 1
ATOM 874 N N . LYS A 1 110 ? -0.590 -0.312 -13.725 1.00 94.00 110 LYS A N 1
ATOM 875 C CA . LYS A 1 110 ? 0.834 -0.561 -13.460 1.00 94.00 110 LYS A CA 1
ATOM 876 C C . LYS A 1 110 ? 1.657 -0.490 -14.765 1.00 94.00 110 LYS A C 1
ATOM 878 O O . LYS A 1 110 ? 1.093 -0.791 -15.820 1.00 94.00 110 LYS A O 1
ATOM 883 N N . PRO A 1 111 ? 2.944 -0.097 -14.699 1.00 91.50 111 PRO A N 1
ATOM 884 C CA . PRO A 1 111 ? 3.786 0.101 -15.883 1.00 91.50 111 PRO A CA 1
ATOM 885 C C . PRO A 1 111 ? 3.980 -1.145 -16.751 1.00 91.50 111 PRO A C 1
ATOM 887 O O . PRO A 1 111 ? 4.025 -2.265 -16.186 1.00 91.50 111 PRO A O 1
#